Protein AF-V8NPX2-F1 (afdb_monomer_lite)

Sequence (91 aa):
MERIHFFLVQKYIERLMWRNTTLKSPEKQNQLSELIRSHASILYTFCTENGSNATWLESAIPSLAEIIRLQDPDAIKIEVCALVSRYPDIK

Secondary structure (DSSP, 8-state):
-HHHHHHHHHHHHHHHHH-------HHHHHHHHHHHHHHHHHHHHHHHHTT---GGGTTHHHHHHHHHH--SHHHHHHHHHHHHHH-TT--

Foldseek 3Di:
DQVVLVVVLVVVVVVVVVPPDPDPDLVVLLVVLVVQLVVLVVSVCVCVVVPHPPVLSSCQSNLVSVLSNDPDPVVNVVSVVVNCVSVVVPD

Organism: Ophiophagus hannah (NCBI:txid8665)

Structure (mmCIF, N/CA/C/O backbone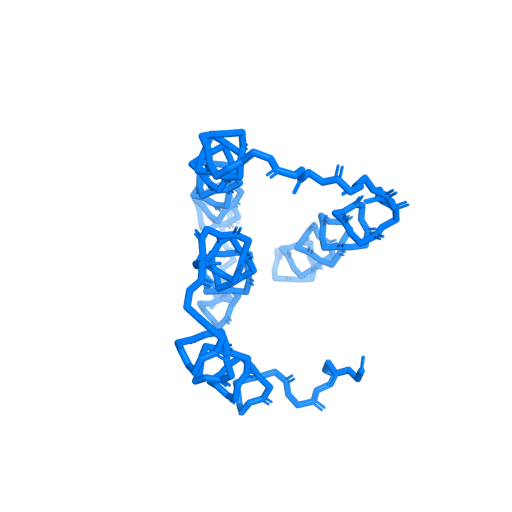):
data_AF-V8NPX2-F1
#
_entry.id   AF-V8NPX2-F1
#
loop_
_atom_site.group_PDB
_atom_site.id
_atom_site.type_symbol
_atom_site.label_atom_id
_atom_site.label_alt_id
_atom_site.label_comp_id
_atom_site.label_asym_id
_atom_site.label_entity_id
_atom_site.label_seq_id
_atom_site.pdbx_PDB_ins_code
_atom_site.Cartn_x
_atom_site.Cartn_y
_atom_site.Cartn_z
_atom_site.occupancy
_atom_site.B_iso_or_equiv
_atom_site.auth_seq_id
_atom_site.auth_comp_id
_atom_site.auth_asym_id
_atom_site.auth_atom_id
_atom_site.pdbx_PDB_model_num
ATOM 1 N N . MET A 1 1 ? 16.371 -1.151 -14.483 1.00 93.19 1 MET A N 1
ATOM 2 C CA . MET A 1 1 ? 15.835 -0.297 -13.402 1.00 93.19 1 MET A CA 1
ATOM 3 C C . MET A 1 1 ? 14.773 -0.976 -12.553 1.00 93.19 1 MET A C 1
ATOM 5 O O . MET A 1 1 ? 14.803 -0.796 -11.346 1.00 93.19 1 MET A O 1
ATOM 9 N N . GLU A 1 2 ? 13.911 -1.827 -13.110 1.00 94.12 2 GLU A N 1
ATOM 10 C CA . GLU A 1 2 ? 12.871 -2.529 -12.331 1.00 94.12 2 GLU A CA 1
ATOM 11 C C . GLU A 1 2 ? 13.393 -3.333 -11.132 1.00 94.12 2 GLU A C 1
ATOM 13 O O . GLU A 1 2 ? 12.825 -3.244 -10.052 1.00 94.12 2 GLU A O 1
ATOM 18 N N . ARG A 1 3 ? 14.523 -4.045 -11.267 1.00 95.94 3 ARG A N 1
ATOM 19 C CA . ARG A 1 3 ? 15.152 -4.749 -10.130 1.00 95.94 3 ARG A CA 1
ATOM 20 C C . ARG A 1 3 ? 15.547 -3.807 -8.989 1.00 95.94 3 ARG A C 1
ATOM 22 O O . ARG A 1 3 ? 15.437 -4.179 -7.828 1.00 95.94 3 ARG A O 1
ATOM 29 N N . ILE A 1 4 ? 16.005 -2.598 -9.322 1.00 96.69 4 ILE A N 1
ATOM 30 C CA . ILE A 1 4 ? 16.361 -1.569 -8.336 1.00 96.69 4 ILE A CA 1
ATOM 31 C C . ILE A 1 4 ? 15.086 -1.007 -7.707 1.00 96.69 4 ILE A C 1
ATOM 33 O O . ILE A 1 4 ? 15.018 -0.911 -6.490 1.00 96.69 4 ILE A O 1
ATOM 37 N N . HIS A 1 5 ? 14.060 -0.716 -8.514 1.00 97.31 5 HIS A N 1
ATOM 38 C CA . HIS A 1 5 ? 12.753 -0.271 -8.025 1.00 97.31 5 HIS A CA 1
ATOM 39 C C . HIS A 1 5 ? 12.169 -1.275 -7.018 1.00 97.31 5 HIS A C 1
ATOM 41 O O . HIS A 1 5 ? 11.844 -0.901 -5.894 1.00 97.31 5 HIS A O 1
ATOM 47 N N . PHE A 1 6 ? 12.147 -2.561 -7.376 1.00 96.50 6 PHE A N 1
ATOM 48 C CA . PHE A 1 6 ? 11.716 -3.641 -6.490 1.00 96.50 6 PHE A CA 1
ATOM 49 C C . PHE A 1 6 ? 12.539 -3.694 -5.198 1.00 96.50 6 PHE A C 1
ATOM 51 O O . PHE A 1 6 ? 11.976 -3.703 -4.107 1.00 96.50 6 PHE A O 1
ATOM 58 N N . PHE A 1 7 ? 13.871 -3.666 -5.305 1.00 96.62 7 PHE A N 1
ATOM 59 C CA . PHE A 1 7 ? 14.756 -3.696 -4.141 1.00 96.62 7 PHE A CA 1
ATOM 60 C C . PHE A 1 7 ? 14.520 -2.514 -3.189 1.00 96.62 7 PHE A C 1
ATOM 62 O O . PHE A 1 7 ? 14.480 -2.704 -1.974 1.00 96.62 7 PHE A O 1
ATOM 69 N N . LEU A 1 8 ? 14.335 -1.303 -3.722 1.00 96.88 8 LEU A N 1
ATOM 70 C CA . LEU A 1 8 ? 14.057 -0.110 -2.921 1.00 96.88 8 LEU A CA 1
ATOM 71 C C . LEU A 1 8 ? 12.713 -0.220 -2.196 1.00 96.88 8 LEU A C 1
ATOM 73 O O . LEU A 1 8 ? 12.652 0.061 -0.999 1.00 96.88 8 LEU A O 1
ATOM 77 N N . VAL A 1 9 ? 11.663 -0.677 -2.888 1.00 96.38 9 VAL A N 1
ATOM 78 C CA . VAL A 1 9 ? 10.346 -0.913 -2.279 1.00 96.38 9 VAL A CA 1
ATOM 79 C C . VAL A 1 9 ? 10.442 -1.965 -1.177 1.00 96.38 9 VAL A C 1
ATOM 81 O O . VAL A 1 9 ? 10.002 -1.716 -0.056 1.00 96.38 9 VAL A O 1
ATOM 84 N N . GLN A 1 10 ? 11.093 -3.098 -1.448 1.00 94.62 10 GLN A N 1
ATOM 85 C CA . GLN A 1 10 ? 11.284 -4.158 -0.462 1.00 94.62 10 GLN A CA 1
ATOM 86 C C . GLN A 1 10 ? 12.016 -3.638 0.783 1.00 94.62 10 GLN A C 1
ATOM 88 O O . GLN A 1 10 ? 11.548 -3.835 1.903 1.00 94.62 10 GLN A O 1
ATOM 93 N N . LYS A 1 11 ? 13.132 -2.916 0.609 1.00 95.50 11 LYS A N 1
ATOM 94 C CA . LYS A 1 11 ? 13.899 -2.355 1.734 1.00 95.50 11 LYS A CA 1
ATOM 95 C C . LYS A 1 11 ? 13.104 -1.327 2.529 1.00 95.50 11 LYS A C 1
ATOM 97 O O . LYS A 1 11 ? 13.248 -1.259 3.751 1.00 95.50 11 LYS A O 1
ATOM 102 N N . TYR A 1 12 ? 12.262 -0.548 1.857 1.00 95.38 12 TYR A N 1
ATOM 103 C CA . TYR A 1 12 ? 11.370 0.391 2.523 1.00 95.38 12 TYR A CA 1
ATOM 104 C C . TYR A 1 12 ? 10.357 -0.341 3.413 1.00 95.38 12 TYR A C 1
ATOM 106 O O . TYR A 1 12 ? 10.213 0.003 4.588 1.00 95.38 12 TYR A O 1
ATOM 114 N N . ILE A 1 13 ? 9.706 -1.380 2.883 1.00 92.62 13 ILE A N 1
ATOM 115 C CA . ILE A 1 13 ? 8.728 -2.194 3.618 1.00 92.62 13 ILE A CA 1
ATOM 116 C C . ILE A 1 13 ? 9.400 -2.910 4.795 1.00 92.62 13 ILE A C 1
ATOM 118 O O . ILE A 1 13 ? 8.927 -2.799 5.923 1.00 92.62 13 ILE A O 1
ATOM 122 N N . GLU A 1 14 ? 10.548 -3.561 4.579 1.00 91.75 14 GLU A N 1
ATOM 123 C CA . GLU A 1 14 ? 11.330 -4.196 5.651 1.00 91.75 14 GLU A CA 1
ATOM 124 C C . GLU A 1 14 ? 11.637 -3.205 6.785 1.00 91.75 14 GLU A C 1
ATOM 126 O O . GLU A 1 14 ? 11.489 -3.524 7.966 1.00 91.75 14 GLU A O 1
ATOM 131 N N . ARG A 1 15 ? 12.025 -1.970 6.442 1.00 91.31 15 ARG A N 1
ATOM 132 C CA . ARG A 1 15 ? 12.325 -0.926 7.427 1.00 91.31 15 ARG A CA 1
ATOM 133 C C . ARG A 1 15 ? 11.086 -0.454 8.185 1.00 91.31 15 ARG A C 1
ATOM 135 O O . ARG A 1 15 ? 11.202 -0.151 9.376 1.00 91.31 15 ARG A O 1
ATOM 142 N N . LEU A 1 16 ? 9.942 -0.373 7.510 1.00 89.19 16 LEU A N 1
ATOM 143 C CA . LEU A 1 16 ? 8.662 -0.019 8.118 1.00 89.19 16 LEU A CA 1
ATOM 144 C C . LEU A 1 16 ? 8.234 -1.083 9.137 1.00 89.19 16 LEU A C 1
ATOM 146 O O . LEU A 1 16 ? 7.899 -0.734 10.264 1.00 89.19 16 LEU A O 1
ATOM 150 N N . MET A 1 17 ? 8.349 -2.362 8.770 1.00 84.06 17 MET A N 1
ATOM 151 C CA . MET A 1 17 ? 7.976 -3.502 9.617 1.00 84.06 17 MET A CA 1
ATOM 152 C C . MET A 1 17 ? 8.939 -3.717 10.791 1.00 84.06 17 MET A C 1
ATOM 154 O O . MET A 1 17 ? 8.515 -4.083 11.882 1.00 84.06 17 MET A O 1
ATOM 158 N N . TRP A 1 18 ? 10.237 -3.450 10.607 1.00 80.38 18 TRP A N 1
ATOM 159 C CA . TRP A 1 18 ? 11.235 -3.593 11.676 1.00 80.38 18 TRP A CA 1
ATOM 160 C C . TRP A 1 18 ? 11.016 -2.613 12.835 1.00 80.38 18 TRP A C 1
ATOM 162 O O . TRP A 1 18 ? 11.398 -2.862 13.983 1.00 80.38 18 TRP A O 1
ATOM 172 N N . ARG A 1 19 ? 10.427 -1.451 12.548 1.00 70.31 19 ARG A N 1
ATOM 173 C CA . ARG A 1 19 ? 10.056 -0.488 13.577 1.00 70.31 19 ARG A CA 1
ATOM 174 C C . ARG A 1 19 ? 8.802 -1.004 14.291 1.00 70.31 19 ARG A C 1
ATOM 176 O O . ARG A 1 19 ? 7.699 -0.591 13.956 1.00 70.31 19 ARG A O 1
ATOM 183 N N . ASN A 1 20 ? 8.989 -1.849 15.314 1.00 61.25 20 ASN A N 1
ATOM 184 C CA . ASN A 1 20 ? 7.976 -2.289 16.298 1.00 61.25 20 ASN A CA 1
ATOM 185 C C . ASN A 1 20 ? 7.425 -1.116 17.146 1.00 61.25 20 ASN A C 1
ATOM 187 O O . ASN A 1 20 ? 7.361 -1.161 18.374 1.00 61.25 20 ASN A O 1
ATOM 191 N N . THR A 1 21 ? 7.078 -0.008 16.503 1.00 66.62 21 THR A N 1
ATOM 192 C CA . THR A 1 21 ? 6.564 1.201 17.131 1.00 66.62 21 THR A CA 1
ATOM 193 C C . THR A 1 21 ? 5.061 1.071 17.252 1.00 66.62 21 THR A C 1
ATOM 195 O O . THR A 1 21 ? 4.332 1.181 16.270 1.00 66.62 21 THR A O 1
ATOM 198 N N . THR A 1 22 ? 4.577 0.881 18.474 1.00 71.50 22 THR A N 1
ATOM 199 C CA . THR A 1 22 ? 3.151 1.012 18.763 1.00 71.50 22 THR A CA 1
ATOM 200 C C . THR A 1 22 ? 2.782 2.495 18.758 1.00 71.50 22 THR A C 1
ATOM 202 O O . THR A 1 22 ? 3.018 3.218 19.727 1.00 71.50 22 THR A O 1
ATOM 205 N N . LEU A 1 23 ? 2.207 2.969 17.656 1.00 78.19 23 LEU A N 1
ATOM 206 C CA . LEU A 1 23 ? 1.609 4.299 17.575 1.00 78.19 23 LEU A CA 1
ATOM 207 C C . LEU A 1 23 ? 0.169 4.205 18.072 1.00 78.19 23 LEU A C 1
ATOM 209 O O . LEU A 1 23 ? -0.665 3.608 17.408 1.00 78.19 23 LEU A O 1
ATOM 213 N N . LYS A 1 24 ? -0.111 4.759 19.257 1.00 77.25 24 LYS A N 1
ATOM 214 C CA . LYS A 1 24 ? -1.448 4.705 19.881 1.00 77.25 24 LYS A CA 1
ATOM 215 C C . LYS A 1 24 ? -2.363 5.881 19.521 1.00 77.25 24 LYS A C 1
ATOM 217 O O . LYS A 1 24 ? -3.543 5.826 19.827 1.00 77.25 24 LYS A O 1
ATOM 222 N N . SER A 1 25 ? -1.819 6.955 18.946 1.00 90.19 25 SER A N 1
ATOM 223 C CA . SER A 1 25 ? -2.588 8.155 18.593 1.00 90.19 25 SER A CA 1
ATOM 224 C C . SER A 1 25 ? -2.959 8.115 17.107 1.00 90.19 25 SER A C 1
ATOM 226 O O . SER A 1 25 ? -2.041 8.009 16.281 1.00 90.19 25 SER A O 1
ATOM 228 N N . PRO A 1 26 ? -4.256 8.243 16.768 1.00 91.56 26 PRO A N 1
ATOM 229 C CA . PRO A 1 26 ? -4.721 8.350 15.387 1.00 91.56 26 PRO A CA 1
ATOM 230 C C . PRO A 1 26 ? -4.069 9.513 14.631 1.00 91.56 26 PRO A C 1
ATOM 232 O O . PRO A 1 26 ? -3.753 9.396 13.451 1.00 91.56 26 PRO A O 1
ATOM 235 N N . GLU A 1 27 ? -3.797 10.636 15.298 1.00 93.19 27 GLU A N 1
ATOM 236 C CA . GLU A 1 27 ? -3.129 11.793 14.692 1.00 93.19 27 GLU A CA 1
ATOM 237 C C . GLU A 1 27 ? -1.714 11.434 14.237 1.00 93.19 27 GLU A C 1
ATOM 239 O O . GLU A 1 27 ? -1.327 11.728 13.107 1.00 93.19 27 GLU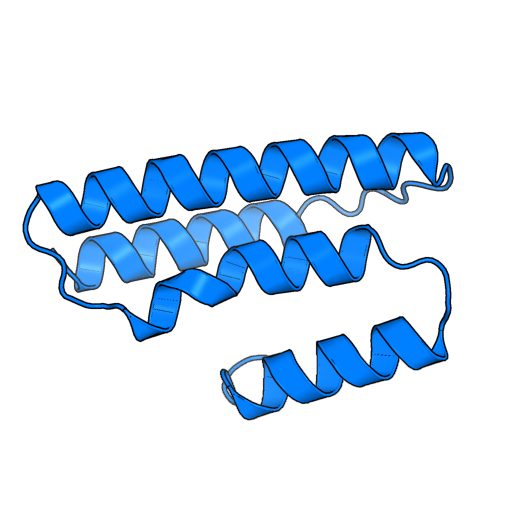 A O 1
ATOM 244 N N . LYS A 1 28 ? -0.948 10.735 15.084 1.00 91.69 28 LYS A N 1
ATOM 245 C CA . LYS A 1 28 ? 0.408 10.292 14.726 1.00 91.69 28 LYS A CA 1
ATOM 246 C C . LYS A 1 28 ? 0.397 9.229 13.627 1.00 91.69 28 LYS A C 1
ATOM 248 O O . LYS A 1 28 ? 1.318 9.190 12.815 1.00 91.69 28 LYS A O 1
ATOM 253 N N . GLN A 1 29 ? -0.619 8.370 13.603 1.00 92.62 29 GLN A N 1
ATOM 254 C CA . GLN A 1 29 ? -0.811 7.384 12.538 1.00 92.62 29 GLN A CA 1
ATOM 255 C C . GLN A 1 29 ? -1.139 8.056 11.198 1.00 92.62 29 GLN A C 1
ATOM 257 O O . GLN A 1 29 ? -0.528 7.712 10.189 1.00 92.62 29 GLN A O 1
ATOM 262 N N . ASN A 1 30 ? -2.013 9.069 11.192 1.00 94.75 30 ASN A N 1
ATOM 263 C CA . ASN A 1 30 ? -2.296 9.882 10.005 1.00 94.75 30 ASN A CA 1
ATOM 264 C C . ASN A 1 30 ? -1.037 10.604 9.501 1.00 94.75 30 ASN A C 1
ATOM 266 O O . ASN A 1 30 ? -0.696 10.480 8.329 1.00 94.75 30 ASN A O 1
ATOM 270 N N . GLN A 1 31 ? -0.293 11.270 10.390 1.00 94.69 31 GLN A N 1
ATOM 271 C CA . GLN A 1 31 ? 0.964 11.941 10.030 1.00 94.69 31 GLN A CA 1
ATOM 272 C C . GLN A 1 31 ? 1.988 10.968 9.431 1.00 94.69 31 GLN A C 1
ATOM 274 O O . GLN A 1 31 ? 2.655 11.279 8.443 1.00 94.69 31 GLN A O 1
ATOM 279 N N . LEU A 1 32 ? 2.115 9.770 10.012 1.00 93.50 32 LEU A N 1
ATOM 280 C CA . LEU A 1 32 ? 2.992 8.737 9.471 1.00 93.50 32 LEU A CA 1
ATOM 281 C C . LEU A 1 32 ? 2.504 8.246 8.101 1.00 93.50 32 LEU A C 1
ATOM 283 O O . LEU A 1 32 ? 3.321 8.076 7.199 1.00 93.50 32 LEU A O 1
ATOM 287 N N . SER A 1 33 ? 1.198 8.039 7.935 1.00 95.62 33 SER A N 1
ATOM 288 C CA . SER A 1 33 ? 0.597 7.636 6.660 1.00 95.62 33 SER A CA 1
ATOM 289 C C . SER A 1 33 ? 0.897 8.648 5.552 1.00 95.62 33 SER A C 1
ATOM 291 O O . SER A 1 33 ? 1.394 8.272 4.490 1.00 95.62 33 SER A O 1
ATOM 293 N N . GLU A 1 34 ? 0.694 9.940 5.810 1.00 97.19 34 GLU A N 1
ATOM 294 C CA . GLU A 1 34 ? 0.990 11.014 4.854 1.00 97.19 34 GLU A CA 1
ATOM 295 C C . GLU A 1 34 ? 2.471 11.046 4.466 1.00 97.19 34 GLU A C 1
ATOM 297 O O . GLU A 1 34 ? 2.808 11.129 3.280 1.00 97.19 34 GLU A O 1
ATOM 302 N N . LEU A 1 35 ? 3.366 10.900 5.448 1.00 96.50 35 LEU A N 1
ATOM 303 C CA . LEU A 1 35 ? 4.804 10.836 5.204 1.00 96.50 35 LEU A CA 1
ATOM 304 C C . LEU A 1 35 ? 5.176 9.635 4.323 1.00 96.50 35 LEU A C 1
ATOM 306 O O . LEU A 1 35 ? 5.935 9.778 3.364 1.00 96.50 35 LEU A O 1
ATOM 310 N N . ILE A 1 36 ? 4.619 8.456 4.613 1.00 96.38 36 ILE A N 1
ATOM 311 C CA . ILE A 1 36 ? 4.862 7.242 3.826 1.00 96.38 36 ILE A CA 1
ATOM 312 C C . ILE A 1 36 ? 4.341 7.405 2.393 1.00 96.38 36 ILE A C 1
ATOM 314 O O . ILE A 1 36 ? 5.037 7.021 1.453 1.00 96.38 36 ILE A O 1
ATOM 318 N N . ARG A 1 37 ? 3.160 8.005 2.204 1.00 97.62 37 ARG A N 1
ATOM 319 C CA . ARG A 1 37 ? 2.598 8.280 0.870 1.00 97.62 37 ARG A CA 1
ATOM 320 C C . ARG A 1 37 ? 3.474 9.239 0.070 1.00 97.62 37 ARG A C 1
ATOM 322 O O . ARG A 1 37 ? 3.702 9.006 -1.115 1.00 97.62 37 ARG A O 1
ATOM 329 N N . SER A 1 38 ? 4.004 10.276 0.718 1.00 98.12 38 SER A N 1
ATOM 330 C CA . SER A 1 38 ? 4.954 11.202 0.094 1.00 98.12 38 SER A CA 1
ATOM 331 C C . SER A 1 38 ? 6.229 10.479 -0.355 1.00 98.12 38 SER A C 1
ATOM 333 O O . SER A 1 38 ? 6.617 10.570 -1.520 1.00 98.12 38 SER A O 1
ATOM 335 N N . HIS A 1 39 ? 6.829 9.664 0.520 1.00 97.50 39 HIS A N 1
ATOM 336 C CA . HIS A 1 39 ? 8.001 8.858 0.166 1.00 97.50 39 HIS A CA 1
ATOM 337 C C . HIS A 1 39 ? 7.723 7.876 -0.977 1.00 97.50 39 HIS A C 1
ATOM 339 O O . HIS A 1 39 ? 8.563 7.729 -1.862 1.00 97.50 39 HIS A O 1
ATOM 345 N N . ALA A 1 40 ? 6.557 7.223 -0.974 1.00 97.44 40 ALA A N 1
ATOM 346 C CA . ALA A 1 40 ? 6.151 6.313 -2.039 1.00 97.44 40 ALA A CA 1
ATOM 347 C C . ALA A 1 40 ? 6.083 7.027 -3.393 1.00 97.44 40 ALA A C 1
ATOM 349 O O . ALA A 1 40 ? 6.634 6.528 -4.370 1.00 97.44 40 ALA A O 1
ATOM 350 N N . SER A 1 41 ? 5.474 8.218 -3.429 1.00 97.69 41 SER A N 1
ATOM 351 C CA . SER A 1 41 ? 5.385 9.042 -4.638 1.00 97.69 41 SER A CA 1
ATOM 352 C C . SER A 1 41 ? 6.767 9.446 -5.159 1.00 97.69 41 SER A C 1
ATOM 354 O O . SER A 1 41 ? 7.061 9.263 -6.342 1.00 97.69 41 SER A O 1
ATOM 356 N N . ILE A 1 42 ? 7.654 9.916 -4.273 1.00 98.00 42 ILE A N 1
ATOM 357 C CA . ILE A 1 42 ? 9.030 10.295 -4.630 1.00 98.00 42 ILE A CA 1
ATOM 358 C C . ILE A 1 42 ? 9.800 9.091 -5.186 1.00 98.00 42 ILE A C 1
ATOM 360 O O . ILE A 1 42 ? 10.431 9.194 -6.236 1.00 98.00 42 ILE A O 1
ATOM 364 N N . LEU A 1 43 ? 9.742 7.944 -4.505 1.00 97.31 43 LEU A N 1
ATOM 365 C CA . LEU A 1 43 ? 10.449 6.726 -4.905 1.00 97.31 43 LEU A CA 1
ATOM 366 C C . LEU A 1 43 ? 9.944 6.198 -6.248 1.00 97.31 43 LEU A C 1
ATOM 368 O O . LEU A 1 43 ? 10.757 5.854 -7.111 1.00 97.31 43 LEU A O 1
ATOM 372 N N . TYR A 1 44 ? 8.622 6.144 -6.422 1.00 97.00 44 TYR A N 1
ATOM 373 C CA . TYR A 1 44 ? 7.995 5.676 -7.652 1.00 97.00 44 TYR A CA 1
ATOM 374 C C . TYR A 1 44 ? 8.374 6.575 -8.829 1.00 97.00 44 TYR A C 1
ATOM 376 O O . TYR A 1 44 ? 8.891 6.074 -9.825 1.00 97.00 44 TYR A O 1
ATOM 384 N N . THR A 1 45 ? 8.216 7.894 -8.667 1.00 97.50 45 THR A N 1
ATOM 385 C CA . THR A 1 45 ? 8.565 8.899 -9.684 1.00 97.50 45 THR A CA 1
ATOM 386 C C . THR A 1 45 ? 10.042 8.820 -10.053 1.00 97.50 45 THR A C 1
ATOM 388 O O . THR A 1 45 ? 10.381 8.704 -11.225 1.00 97.50 45 THR A O 1
ATOM 391 N N . PHE A 1 46 ? 1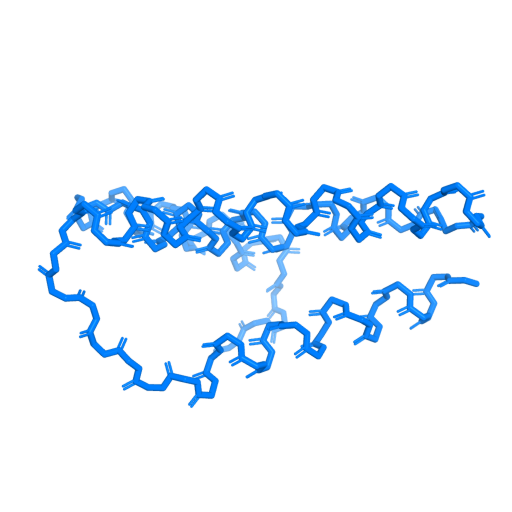0.935 8.761 -9.060 1.00 97.44 46 PHE A N 1
ATOM 392 C CA . PHE A 1 46 ? 12.366 8.586 -9.304 1.00 97.44 46 PHE A CA 1
ATOM 393 C C . PHE A 1 46 ? 12.653 7.329 -10.137 1.00 97.44 46 PHE A C 1
ATOM 395 O O . PHE A 1 46 ? 13.433 7.366 -11.089 1.00 97.44 46 PHE A O 1
ATOM 402 N N . CYS A 1 47 ? 12.029 6.198 -9.805 1.00 97.44 47 CYS A N 1
ATOM 403 C CA . CYS A 1 47 ? 12.263 4.955 -10.529 1.00 97.44 47 CYS A CA 1
ATOM 404 C C . CYS A 1 47 ? 11.705 4.998 -11.957 1.00 97.44 47 CYS A C 1
ATOM 406 O O . CYS A 1 47 ? 12.365 4.489 -12.868 1.00 97.44 47 CYS A O 1
ATOM 408 N N . THR A 1 48 ? 10.515 5.567 -12.162 1.00 96.88 48 THR A N 1
ATOM 409 C CA . THR A 1 48 ? 9.858 5.634 -13.476 1.00 96.88 48 THR A CA 1
ATOM 410 C C . THR A 1 48 ? 10.551 6.622 -14.409 1.00 96.88 48 THR A C 1
ATOM 412 O O . THR A 1 48 ? 10.831 6.261 -15.551 1.00 96.88 48 THR A O 1
ATOM 415 N N . GLU A 1 49 ? 10.954 7.796 -13.915 1.00 97.44 49 GLU A N 1
ATOM 416 C CA . GLU A 1 49 ? 11.759 8.773 -14.667 1.00 97.44 49 GLU A CA 1
ATOM 417 C C . GLU A 1 49 ? 13.105 8.193 -15.121 1.00 97.44 49 GLU A C 1
ATOM 419 O O . GLU A 1 49 ? 13.619 8.547 -16.180 1.00 97.44 49 GLU A O 1
ATOM 424 N N . ASN A 1 50 ? 13.656 7.246 -14.359 1.00 97.19 50 ASN A N 1
ATOM 425 C CA . ASN A 1 50 ? 14.886 6.544 -14.718 1.00 97.19 50 ASN A CA 1
ATOM 426 C C . ASN A 1 50 ? 14.646 5.269 -15.559 1.00 97.19 50 ASN A C 1
ATOM 428 O O . ASN A 1 50 ? 15.592 4.531 -15.825 1.00 97.19 50 ASN A O 1
ATOM 432 N N . GLY A 1 51 ? 13.417 4.988 -16.011 1.00 96.44 51 GLY A N 1
ATOM 433 C CA . GLY A 1 51 ? 13.118 3.892 -16.948 1.00 96.44 51 GLY A CA 1
ATOM 434 C C . GLY A 1 51 ? 12.672 2.576 -16.301 1.00 96.44 51 GLY A C 1
ATOM 435 O O . GLY A 1 51 ? 12.915 1.494 -16.839 1.00 96.44 51 GLY A O 1
ATOM 436 N N . SER A 1 52 ? 12.068 2.630 -15.114 1.00 97.38 52 SER A N 1
ATOM 437 C CA . SER A 1 52 ? 11.356 1.490 -14.523 1.00 97.38 52 SER A CA 1
ATOM 438 C C . SER A 1 52 ? 9.909 1.438 -15.022 1.00 97.38 52 SER A C 1
ATOM 440 O O . SER A 1 52 ? 9.181 2.407 -14.838 1.00 97.38 52 SER A O 1
ATOM 442 N N . ASN A 1 53 ? 9.464 0.299 -15.568 1.00 95.94 53 ASN A N 1
ATOM 443 C CA . ASN A 1 53 ? 8.065 0.089 -15.982 1.00 95.94 53 ASN A CA 1
ATOM 444 C C . ASN A 1 53 ? 7.268 -0.752 -14.968 1.00 95.94 53 ASN A C 1
ATOM 446 O O . ASN A 1 53 ? 6.191 -1.259 -15.280 1.00 95.94 53 ASN A O 1
ATOM 450 N N . ALA A 1 54 ? 7.784 -0.921 -13.747 1.00 95.19 54 ALA A N 1
ATOM 451 C CA . ALA A 1 54 ? 7.153 -1.717 -12.696 1.00 95.19 54 ALA A CA 1
ATOM 452 C C . ALA A 1 54 ? 5.959 -0.983 -12.047 1.00 95.19 54 ALA A C 1
ATOM 454 O O . ALA A 1 54 ? 5.989 -0.648 -10.864 1.00 95.19 54 ALA A O 1
ATOM 455 N N . THR A 1 55 ? 4.904 -0.738 -12.826 1.00 94.38 55 THR A N 1
ATOM 456 C CA . THR A 1 55 ? 3.658 -0.074 -12.390 1.00 94.38 55 THR A CA 1
ATOM 457 C C . THR A 1 55 ? 2.938 -0.845 -11.286 1.00 94.38 55 THR A C 1
ATOM 459 O O . THR A 1 55 ? 2.309 -0.262 -10.413 1.00 94.38 55 THR A O 1
ATOM 462 N N . TRP A 1 56 ? 3.104 -2.167 -11.247 1.00 94.75 56 TRP A N 1
ATOM 463 C CA . TRP A 1 56 ? 2.557 -3.029 -10.199 1.00 94.75 56 TRP A CA 1
ATOM 464 C C . TRP A 1 56 ? 3.102 -2.718 -8.789 1.00 94.75 56 TRP A C 1
ATOM 466 O O . TRP A 1 56 ? 2.488 -3.118 -7.799 1.00 94.75 56 TRP A O 1
ATOM 476 N N . LEU A 1 57 ? 4.220 -1.989 -8.669 1.00 95.44 57 LEU A N 1
ATOM 477 C CA . LEU A 1 57 ? 4.780 -1.547 -7.385 1.00 95.44 57 LEU A CA 1
ATOM 478 C C . LEU A 1 57 ? 4.171 -0.244 -6.856 1.00 95.44 57 LEU A C 1
ATOM 480 O O . LEU A 1 57 ? 4.344 0.053 -5.674 1.00 95.44 57 LEU A O 1
ATOM 484 N N . GLU A 1 58 ? 3.450 0.510 -7.691 1.00 95.38 58 GLU A N 1
ATOM 485 C CA . GLU A 1 58 ? 2.915 1.838 -7.359 1.00 95.38 58 GLU A CA 1
ATOM 486 C C . GLU A 1 58 ? 2.110 1.831 -6.055 1.00 95.38 58 GLU A C 1
ATOM 488 O O . GLU A 1 58 ? 2.252 2.716 -5.215 1.00 95.38 58 GLU A O 1
ATOM 493 N N . SER A 1 59 ? 1.302 0.790 -5.849 1.00 95.31 59 SER A N 1
ATOM 494 C CA . SER A 1 59 ? 0.404 0.693 -4.701 1.00 95.31 59 SER A CA 1
ATOM 495 C C . SER A 1 59 ? 0.975 -0.002 -3.467 1.00 95.31 59 SER A C 1
ATOM 497 O O . SER A 1 59 ? 0.336 0.048 -2.420 1.00 95.31 59 SER A O 1
ATOM 499 N N . ALA A 1 60 ? 2.152 -0.630 -3.542 1.00 95.31 60 ALA A N 1
ATOM 500 C CA . ALA A 1 60 ? 2.650 -1.482 -2.458 1.00 95.31 60 ALA A CA 1
ATOM 501 C C . ALA A 1 60 ? 2.850 -0.699 -1.148 1.00 95.31 60 ALA A C 1
ATOM 503 O O . ALA A 1 60 ? 2.324 -1.063 -0.097 1.00 95.31 60 ALA A O 1
ATOM 504 N N . ILE A 1 61 ? 3.581 0.417 -1.217 1.00 96.44 61 ILE A N 1
ATOM 505 C CA . ILE A 1 61 ? 3.834 1.280 -0.056 1.00 96.44 61 ILE A CA 1
ATOM 506 C C . ILE A 1 61 ? 2.582 2.101 0.325 1.00 96.44 61 ILE A C 1
ATOM 508 O O . ILE A 1 61 ? 2.281 2.178 1.520 1.00 96.44 61 ILE A O 1
ATOM 512 N N . PRO A 1 62 ? 1.814 2.688 -0.620 1.00 97.19 62 PRO A N 1
ATOM 513 C CA . PRO A 1 62 ? 0.576 3.395 -0.291 1.00 97.19 62 PRO A CA 1
ATOM 514 C C . PRO A 1 62 ? -0.482 2.548 0.424 1.00 97.19 62 PRO A C 1
ATOM 516 O O . PRO A 1 62 ? -1.084 3.049 1.369 1.00 97.19 62 PRO A O 1
ATOM 519 N N . SER A 1 63 ? -0.679 1.279 0.051 1.00 96.00 63 SER A N 1
ATOM 520 C CA . SER A 1 63 ? -1.632 0.403 0.754 1.00 96.00 63 SER A CA 1
ATOM 521 C C . SER A 1 63 ? -1.217 0.142 2.205 1.00 96.00 63 SER A C 1
ATOM 523 O O . SER A 1 63 ? -2.055 0.142 3.101 1.00 96.00 63 SER A O 1
ATOM 525 N N . LEU A 1 64 ? 0.085 0.025 2.491 1.00 94.69 64 LEU A N 1
ATOM 526 C CA . LEU A 1 64 ? 0.571 -0.053 3.876 1.00 94.69 64 LEU A CA 1
ATOM 527 C C . LEU A 1 64 ? 0.334 1.252 4.646 1.00 94.69 64 LEU A C 1
ATOM 529 O O . LEU A 1 64 ? -0.027 1.221 5.823 1.00 94.69 64 LEU A O 1
ATOM 533 N N . ALA A 1 65 ? 0.513 2.401 3.992 1.00 95.75 65 ALA A N 1
ATOM 534 C CA . ALA A 1 65 ? 0.196 3.692 4.595 1.00 95.75 65 ALA A CA 1
ATOM 535 C C . ALA A 1 65 ? -1.296 3.813 4.931 1.00 95.75 65 ALA A C 1
ATOM 537 O O . ALA A 1 65 ? -1.643 4.397 5.958 1.00 95.75 65 ALA A O 1
ATOM 538 N N . GLU A 1 66 ? -2.167 3.265 4.085 1.00 96.44 66 GLU A N 1
ATOM 539 C CA . GLU A 1 66 ? -3.608 3.254 4.313 1.00 96.44 66 GLU A CA 1
ATOM 540 C C . GLU A 1 66 ? -3.976 2.357 5.501 1.00 96.44 66 GLU A C 1
ATOM 542 O O . GLU A 1 66 ? -4.670 2.813 6.407 1.00 96.44 66 GLU A O 1
ATOM 547 N N . ILE A 1 67 ? -3.405 1.151 5.591 1.00 95.00 67 ILE A N 1
ATOM 548 C CA . ILE A 1 67 ? -3.583 0.257 6.752 1.00 95.00 67 ILE A CA 1
ATOM 549 C C . ILE A 1 67 ? -3.183 0.950 8.062 1.00 95.00 67 ILE A C 1
ATOM 551 O O . ILE A 1 67 ? -3.889 0.828 9.059 1.00 95.00 67 ILE A O 1
ATOM 555 N N . ILE A 1 68 ? -2.079 1.705 8.067 1.00 93.00 68 ILE A N 1
ATOM 556 C CA . ILE A 1 68 ? -1.628 2.464 9.248 1.00 93.00 68 ILE A CA 1
ATOM 557 C C . ILE A 1 68 ? -2.632 3.558 9.638 1.00 93.00 68 ILE A C 1
ATOM 559 O O . ILE A 1 68 ? -2.779 3.862 10.820 1.00 93.00 68 ILE A O 1
ATOM 563 N N . ARG A 1 69 ? -3.287 4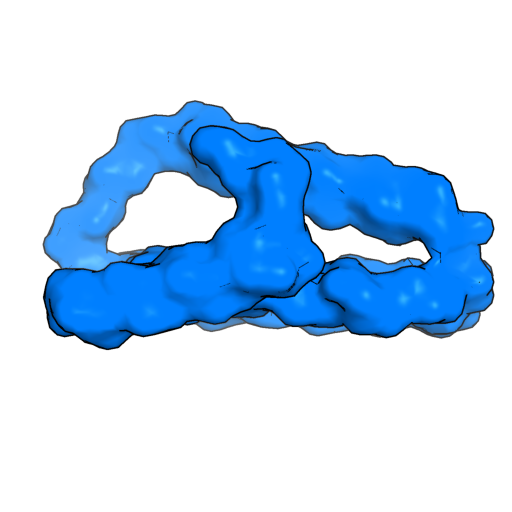.177 8.652 1.00 95.00 69 ARG A N 1
ATOM 564 C CA . ARG A 1 69 ? -4.205 5.309 8.828 1.00 95.00 69 ARG A CA 1
ATOM 565 C C . ARG A 1 69 ? -5.560 4.881 9.389 1.00 95.00 69 ARG A C 1
ATOM 567 O O . ARG A 1 69 ? -6.171 5.610 10.176 1.00 95.00 69 ARG A O 1
ATOM 574 N N . LEU A 1 70 ? -6.057 3.735 8.931 1.00 95.88 70 LEU A N 1
ATOM 575 C CA . LEU A 1 70 ? -7.392 3.242 9.244 1.00 95.88 70 LEU A CA 1
ATOM 576 C C . LEU A 1 70 ? -7.534 2.934 10.740 1.00 95.88 70 LEU A C 1
ATOM 578 O O . LEU A 1 70 ? -6.681 2.301 11.349 1.00 95.88 70 LEU A O 1
ATOM 582 N N . GLN A 1 71 ? -8.639 3.398 11.325 1.00 92.81 71 GLN A N 1
ATOM 583 C CA . GLN A 1 71 ? -8.997 3.133 12.726 1.00 92.81 71 GLN A CA 1
ATOM 584 C C . GLN A 1 71 ? -10.055 2.038 12.850 1.00 92.81 71 GLN A C 1
ATOM 586 O O . GLN A 1 71 ? -10.127 1.352 13.866 1.00 92.81 71 GLN A O 1
ATOM 591 N N . ASP A 1 72 ? -10.895 1.905 11.824 1.00 94.81 72 ASP A N 1
ATOM 592 C CA . ASP A 1 72 ? -11.980 0.940 11.795 1.00 94.81 72 ASP A CA 1
ATOM 593 C C . ASP A 1 72 ? -11.437 -0.467 11.479 1.00 94.81 72 ASP A C 1
ATOM 595 O O . ASP A 1 72 ? -10.816 -0.656 10.427 1.00 94.81 72 ASP A O 1
ATOM 599 N N . PRO A 1 73 ? -11.649 -1.465 12.357 1.00 94.88 73 PRO A N 1
ATOM 600 C CA . PRO A 1 73 ? -11.119 -2.810 12.156 1.00 94.88 73 PRO A CA 1
ATOM 601 C C . PRO A 1 73 ? -11.617 -3.499 10.885 1.00 94.88 73 PRO A C 1
ATOM 603 O O . PRO A 1 73 ? -10.882 -4.305 10.313 1.00 94.88 73 PRO A O 1
ATOM 606 N N . ASP A 1 74 ? -12.842 -3.220 10.440 1.00 97.00 74 ASP A N 1
ATOM 607 C CA . ASP A 1 74 ? -13.385 -3.844 9.235 1.00 97.00 74 ASP A CA 1
ATOM 608 C C . ASP A 1 74 ? -12.802 -3.201 7.972 1.00 97.00 74 ASP A C 1
ATOM 610 O O . ASP A 1 74 ? -12.414 -3.919 7.048 1.00 97.00 74 ASP A O 1
ATOM 614 N N . ALA A 1 75 ? -12.596 -1.882 7.970 1.00 96.25 75 ALA A N 1
ATOM 615 C CA . ALA A 1 75 ? -11.842 -1.195 6.926 1.00 96.25 75 ALA A CA 1
ATOM 616 C C . ALA A 1 75 ? -10.396 -1.710 6.832 1.00 96.25 75 ALA A C 1
ATOM 618 O O . ALA A 1 75 ? -9.904 -1.951 5.728 1.00 96.25 75 ALA A O 1
ATOM 619 N N . ILE A 1 76 ? -9.730 -1.946 7.972 1.00 95.50 76 ILE A N 1
ATOM 620 C CA . ILE A 1 76 ? -8.383 -2.543 7.998 1.00 95.50 76 ILE A CA 1
ATOM 621 C C . ILE A 1 76 ? -8.397 -3.919 7.328 1.00 95.50 76 ILE A C 1
ATOM 623 O O . ILE A 1 76 ? -7.549 -4.192 6.481 1.00 95.50 76 ILE A O 1
ATOM 627 N N . LYS A 1 77 ? -9.359 -4.789 7.667 1.00 96.25 77 LYS A N 1
ATOM 628 C CA . LYS A 1 77 ? -9.470 -6.120 7.044 1.00 96.25 77 LYS A CA 1
ATOM 629 C C . LYS A 1 77 ? -9.660 -6.021 5.534 1.00 96.25 77 LYS A C 1
ATOM 631 O O . LYS A 1 77 ? -9.029 -6.782 4.809 1.00 96.25 77 LYS A O 1
ATOM 636 N N . ILE A 1 78 ? -10.499 -5.096 5.064 1.00 97.44 78 ILE A N 1
ATOM 637 C CA . ILE A 1 78 ? -10.737 -4.889 3.630 1.00 97.44 78 ILE A CA 1
ATOM 638 C C . ILE A 1 78 ? -9.439 -4.488 2.921 1.00 97.44 78 ILE A C 1
ATOM 640 O O . ILE A 1 78 ? -9.085 -5.111 1.918 1.00 97.44 78 ILE A O 1
ATOM 644 N N . GLU A 1 79 ? -8.703 -3.508 3.453 1.00 96.88 79 GLU A N 1
ATOM 645 C CA . GLU A 1 79 ? -7.448 -3.053 2.837 1.00 96.88 79 GLU A CA 1
AT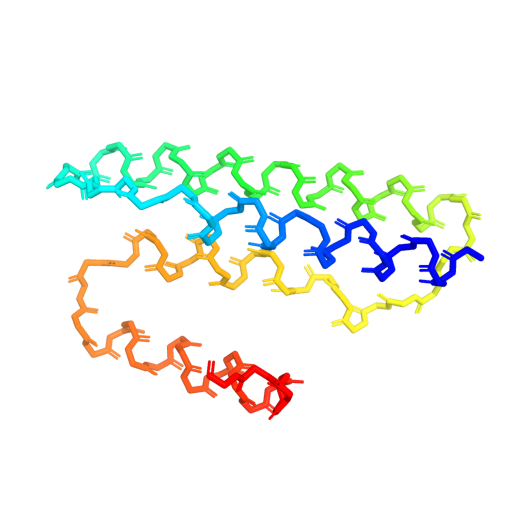OM 646 C C . GLU A 1 79 ? -6.366 -4.143 2.886 1.00 96.88 79 GLU A C 1
ATOM 648 O O . GLU A 1 79 ? -5.662 -4.366 1.902 1.00 96.88 79 GLU A O 1
ATOM 653 N N . VAL A 1 80 ? -6.278 -4.904 3.983 1.00 95.19 80 VAL A N 1
ATOM 654 C CA . VAL A 1 80 ? -5.373 -6.063 4.087 1.00 95.19 80 VAL A CA 1
ATOM 655 C C . VAL A 1 80 ? -5.736 -7.141 3.062 1.00 95.19 80 VAL A C 1
ATOM 657 O O . VAL A 1 80 ? -4.850 -7.660 2.383 1.00 95.19 80 VAL A O 1
ATOM 660 N N . CYS A 1 81 ? -7.021 -7.465 2.896 1.00 95.19 81 CYS A N 1
ATOM 661 C CA . CYS A 1 81 ? -7.471 -8.412 1.875 1.00 95.19 81 CYS A CA 1
ATOM 662 C C . CYS A 1 81 ? -7.108 -7.935 0.463 1.00 95.19 81 CYS A C 1
ATOM 664 O O . CYS A 1 81 ? -6.636 -8.737 -0.347 1.00 95.19 81 CYS A O 1
ATOM 666 N N . ALA A 1 82 ? -7.289 -6.645 0.168 1.00 94.94 82 ALA A N 1
ATOM 667 C CA . ALA A 1 82 ? -6.910 -6.062 -1.116 1.00 94.94 82 ALA A CA 1
ATOM 668 C C . ALA A 1 82 ? -5.392 -6.138 -1.351 1.00 94.94 82 ALA A C 1
ATOM 670 O O . ALA A 1 82 ? -4.957 -6.524 -2.440 1.00 94.94 82 ALA A O 1
ATOM 671 N N . LEU A 1 83 ? -4.593 -5.840 -0.321 1.00 94.31 83 LEU A N 1
ATOM 672 C CA . LEU A 1 83 ? -3.135 -5.913 -0.368 1.00 94.31 83 LEU A CA 1
ATOM 673 C C . LEU A 1 83 ? -2.651 -7.343 -0.652 1.00 94.31 83 LEU A C 1
ATOM 675 O O . LEU A 1 83 ? -1.909 -7.546 -1.608 1.00 94.31 83 LEU A O 1
ATOM 679 N N . VAL A 1 84 ? -3.102 -8.336 0.120 1.00 93.81 84 VAL A N 1
ATOM 680 C CA . VAL A 1 84 ? -2.689 -9.746 -0.050 1.00 93.81 84 VAL A CA 1
ATOM 681 C C . VAL A 1 84 ? -3.177 -10.319 -1.382 1.00 93.81 84 VAL A C 1
ATOM 683 O O . VAL A 1 84 ? -2.476 -11.103 -2.016 1.00 93.81 84 VAL A O 1
ATOM 686 N N . SER A 1 85 ? -4.347 -9.891 -1.865 1.00 93.94 85 SER A N 1
ATOM 687 C CA . SER A 1 85 ? -4.832 -10.292 -3.194 1.00 93.94 85 SER A CA 1
ATOM 688 C C . SER A 1 85 ? -3.933 -9.771 -4.321 1.00 93.94 85 SER A C 1
ATOM 690 O O . SER A 1 85 ? -3.794 -10.429 -5.350 1.00 93.94 85 SER A O 1
ATOM 692 N N . ARG A 1 86 ? -3.327 -8.589 -4.141 1.00 93.75 86 ARG A N 1
ATOM 693 C CA . ARG A 1 86 ? -2.413 -7.974 -5.116 1.00 93.75 86 ARG A CA 1
ATOM 694 C C . ARG A 1 86 ? -0.978 -8.491 -4.990 1.00 93.75 86 ARG A C 1
ATOM 696 O O . ARG A 1 86 ? -0.291 -8.600 -6.002 1.00 93.75 86 ARG A O 1
ATOM 703 N N . TYR A 1 87 ? -0.550 -8.817 -3.774 1.00 92.62 87 TYR A N 1
ATOM 704 C CA . TYR A 1 87 ? 0.798 -9.271 -3.434 1.00 92.62 87 TYR A CA 1
ATOM 705 C C . TYR A 1 87 ? 0.709 -10.555 -2.588 1.00 92.62 87 TYR A C 1
ATOM 707 O O . TYR A 1 87 ? 0.824 -10.506 -1.360 1.00 92.62 87 TYR A O 1
ATOM 715 N N . PRO A 1 88 ? 0.451 -11.716 -3.218 1.00 88.69 88 PRO A N 1
ATOM 716 C CA . PRO A 1 88 ? 0.209 -12.980 -2.510 1.00 88.69 88 PRO A CA 1
ATOM 717 C C . PRO A 1 88 ? 1.460 -13.555 -1.825 1.00 88.69 88 PRO A C 1
ATOM 719 O O . PRO A 1 88 ? 1.385 -14.539 -1.092 1.00 88.69 88 PRO A O 1
ATOM 722 N N . ASP A 1 89 ? 2.624 -12.972 -2.093 1.00 86.75 89 ASP A N 1
ATOM 723 C CA . ASP A 1 89 ? 3.898 -13.251 -1.444 1.00 86.75 89 ASP A CA 1
ATOM 724 C C . ASP A 1 89 ? 4.017 -12.624 -0.044 1.00 86.75 89 ASP A C 1
ATOM 726 O O . ASP A 1 89 ? 4.863 -13.059 0.743 1.00 86.75 89 ASP A O 1
ATOM 730 N N . ILE A 1 90 ? 3.152 -11.660 0.292 1.00 80.31 90 ILE A N 1
ATOM 731 C CA . ILE A 1 90 ? 3.008 -11.132 1.652 1.00 80.31 90 ILE A CA 1
ATOM 732 C C . ILE A 1 90 ? 2.388 -12.220 2.541 1.00 80.31 90 ILE A C 1
ATOM 734 O O . ILE A 1 90 ? 1.314 -12.742 2.242 1.00 80.31 90 ILE A O 1
ATOM 738 N N . LYS A 1 91 ? 3.076 -12.559 3.636 1.00 68.06 91 LYS A N 1
ATOM 739 C CA . LYS A 1 91 ? 2.683 -13.590 4.607 1.00 68.06 91 LYS A CA 1
ATOM 740 C C . LYS A 1 91 ? 2.547 -13.023 6.009 1.00 68.06 91 LYS A C 1
ATOM 742 O O . LYS A 1 91 ? 3.348 -12.122 6.347 1.00 68.06 91 LYS A O 1
#

InterPro domains:
  IPR010326 Exocyst complex component EXOC3/Sec6 [PF06046] (1-91)
  IPR010326 Exocyst complex component EXOC3/Se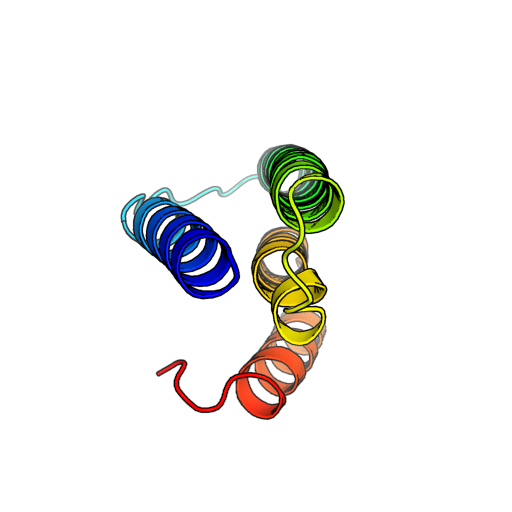c6 [PTHR21292] (1-91)

Radius of gyration: 13.46 Å; chains: 1; bounding box: 30×26×37 Å

pLDDT: mean 92.82, std 7.38, range [61.25, 98.12]